Protein AF-A0A943QQQ1-F1 (afdb_monomer_lite)

Radius of gyration: 17.64 Å; chains: 1; bounding box: 47×36×48 Å

Foldseek 3Di:
DLLVVLCVLLVVVLVVLVVLVVCVVPPVPVNVVSLVVCLVCCLVVVVVNVVSVVVLVPDPDDPVSVVVSVVSVVVVVVSVVSSVVSLVVCCVPPVVSNVSVVVSVVSSVVVNVVVVVVVVVCVVVVD

Structure (mmCIF, N/CA/C/O backbone):
data_AF-A0A943QQQ1-F1
#
_entry.id   AF-A0A943QQQ1-F1
#
loop_
_atom_site.group_PDB
_atom_site.id
_atom_site.type_symbol
_atom_site.label_atom_id
_atom_site.label_alt_id
_atom_site.label_comp_id
_atom_site.label_asym_id
_atom_site.label_entity_id
_atom_site.label_seq_id
_atom_site.pdbx_PDB_ins_code
_atom_site.Cartn_x
_atom_site.Cartn_y
_atom_site.Cartn_z
_atom_site.occupancy
_atom_site.B_iso_or_equiv
_atom_site.auth_seq_id
_atom_site.auth_comp_id
_atom_site.auth_asym_id
_atom_site.auth_atom_id
_atom_site.pdbx_PDB_model_num
ATOM 1 N N . MET A 1 1 ? 14.799 16.432 -13.126 1.00 49.22 1 MET A N 1
ATOM 2 C CA . MET A 1 1 ? 13.318 16.337 -13.257 1.00 49.22 1 MET A CA 1
ATOM 3 C C . MET A 1 1 ? 12.771 14.903 -13.183 1.00 49.22 1 MET A C 1
ATOM 5 O O . MET A 1 1 ? 11.609 14.764 -12.821 1.00 49.22 1 MET A O 1
ATOM 9 N N . LYS A 1 2 ? 13.571 13.860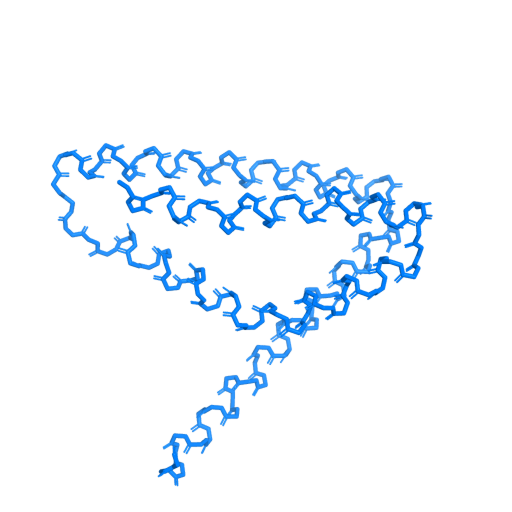 -13.481 1.00 55.91 2 LYS A N 1
ATOM 10 C CA . LYS A 1 2 ? 13.194 12.430 -13.411 1.00 55.91 2 LYS A CA 1
ATOM 11 C C . LYS A 1 2 ? 12.730 12.018 -11.995 1.00 55.91 2 LYS A C 1
ATOM 13 O O . LYS A 1 2 ? 11.557 11.717 -11.814 1.00 55.91 2 LYS A O 1
ATOM 18 N N . TYR A 1 3 ? 13.557 12.276 -10.979 1.00 56.12 3 TYR A N 1
ATOM 19 C CA . TYR A 1 3 ? 13.301 11.945 -9.563 1.00 56.12 3 TYR A CA 1
ATOM 20 C C . TYR A 1 3 ? 12.057 12.591 -8.909 1.00 56.12 3 TYR A C 1
ATOM 22 O O . TYR A 1 3 ? 11.496 12.039 -7.966 1.00 56.12 3 TYR A O 1
ATOM 30 N N . ILE A 1 4 ? 11.584 13.749 -9.400 1.00 56.59 4 ILE A N 1
ATOM 31 C CA . ILE A 1 4 ? 10.328 14.370 -8.915 1.00 56.59 4 ILE A CA 1
ATOM 32 C C . ILE A 1 4 ? 9.114 13.584 -9.426 1.00 56.59 4 ILE A C 1
ATOM 34 O O . ILE A 1 4 ? 8.113 13.468 -8.728 1.00 56.59 4 ILE A O 1
ATOM 38 N N . LYS A 1 5 ? 9.191 13.020 -10.638 1.00 60.50 5 LYS A N 1
ATOM 39 C CA . LYS A 1 5 ? 8.137 12.141 -11.157 1.00 60.50 5 LYS A CA 1
ATOM 40 C C . LYS A 1 5 ? 8.150 10.788 -10.448 1.00 60.50 5 LYS A C 1
ATOM 42 O O . LYS A 1 5 ? 7.072 10.253 -10.196 1.00 60.50 5 LYS A O 1
ATOM 47 N N . THR A 1 6 ? 9.330 10.277 -10.086 1.00 65.94 6 THR A N 1
ATOM 48 C CA . THR A 1 6 ? 9.468 9.006 -9.365 1.00 65.94 6 THR A CA 1
ATOM 49 C C . THR A 1 6 ? 8.978 9.079 -7.919 1.00 65.94 6 THR A C 1
ATOM 51 O O . THR A 1 6 ? 8.501 8.075 -7.412 1.00 65.94 6 THR A O 1
ATOM 54 N N . SER A 1 7 ? 9.023 10.240 -7.252 1.00 67.75 7 SER A N 1
ATOM 55 C CA . SER A 1 7 ? 8.622 10.383 -5.839 1.00 67.75 7 SER A CA 1
ATOM 56 C C . SER A 1 7 ? 7.110 10.529 -5.601 1.00 67.75 7 SER A C 1
ATOM 58 O O . SER A 1 7 ? 6.623 10.185 -4.522 1.00 67.75 7 SER A O 1
ATOM 60 N N . ILE A 1 8 ? 6.342 10.986 -6.598 1.00 74.94 8 ILE A N 1
ATOM 61 C CA . ILE A 1 8 ? 4.882 11.187 -6.492 1.00 74.94 8 ILE A CA 1
ATOM 62 C C . ILE A 1 8 ? 4.128 9.899 -6.095 1.00 74.94 8 ILE A C 1
ATOM 64 O O . ILE A 1 8 ? 3.318 9.968 -5.167 1.00 74.94 8 ILE A O 1
ATOM 68 N N . PRO A 1 9 ? 4.376 8.726 -6.717 1.00 75.12 9 PRO A N 1
ATOM 69 C CA . PRO A 1 9 ? 3.744 7.469 -6.313 1.00 75.12 9 PRO A CA 1
ATOM 70 C C . PRO A 1 9 ? 3.996 7.108 -4.843 1.00 75.12 9 PRO A C 1
ATOM 72 O O . PRO A 1 9 ? 3.071 6.680 -4.157 1.00 75.12 9 PRO A O 1
ATOM 75 N N . PHE A 1 10 ? 5.212 7.338 -4.335 1.00 79.00 10 PHE A N 1
ATOM 76 C CA . PHE A 1 10 ? 5.554 7.056 -2.937 1.00 79.00 10 PHE A CA 1
ATOM 77 C C . PHE A 1 10 ? 4.815 7.989 -1.978 1.00 79.00 10 PHE A C 1
ATOM 79 O O . PHE A 1 10 ? 4.252 7.535 -0.987 1.00 79.00 10 PHE A O 1
ATOM 86 N N . ILE A 1 11 ? 4.742 9.286 -2.287 1.00 80.94 11 ILE A N 1
ATOM 87 C CA . ILE A 1 11 ? 3.994 10.247 -1.461 1.00 80.94 11 ILE A CA 1
ATOM 88 C C . ILE A 1 11 ? 2.507 9.871 -1.412 1.00 80.94 11 ILE A C 1
ATOM 90 O O . ILE A 1 11 ? 1.907 9.882 -0.338 1.00 80.94 11 ILE A O 1
ATOM 94 N N . LEU A 1 12 ? 1.917 9.490 -2.550 1.00 81.81 12 LEU A N 1
ATOM 95 C CA . LEU A 1 12 ? 0.529 9.024 -2.605 1.00 81.81 12 LEU A CA 1
ATOM 96 C C . LEU A 1 12 ? 0.329 7.753 -1.770 1.00 81.81 12 LEU A C 1
ATOM 98 O O . LEU A 1 12 ? -0.620 7.682 -0.989 1.00 81.81 12 LEU A O 1
ATOM 102 N N . CYS A 1 13 ? 1.252 6.792 -1.858 1.00 80.88 13 CYS A N 1
ATOM 103 C CA . CYS A 1 13 ? 1.238 5.587 -1.029 1.00 80.88 13 CYS A CA 1
ATOM 104 C C . CYS A 1 13 ? 1.277 5.934 0.469 1.00 80.88 13 CYS A C 1
ATOM 106 O O . CYS A 1 13 ? 0.471 5.418 1.243 1.00 80.88 13 CYS A O 1
ATOM 108 N N . LEU A 1 14 ? 2.147 6.868 0.878 1.00 84.81 14 LEU A N 1
ATOM 109 C CA . LEU A 1 14 ? 2.247 7.304 2.274 1.00 84.81 14 LEU A CA 1
ATOM 110 C C . LEU A 1 14 ? 0.942 7.933 2.770 1.00 84.81 14 LEU A C 1
ATOM 112 O O . LEU A 1 14 ? 0.514 7.658 3.887 1.00 84.81 14 LEU A O 1
ATOM 116 N N . LEU A 1 15 ? 0.309 8.772 1.943 1.00 87.00 15 LEU A N 1
ATOM 117 C CA . LEU A 1 15 ? -0.938 9.469 2.276 1.00 87.00 15 LEU A CA 1
ATOM 118 C C . LEU A 1 15 ? -2.142 8.529 2.382 1.00 87.00 15 LEU A C 1
ATOM 120 O O . LEU A 1 15 ? -3.106 8.843 3.083 1.00 87.00 15 LEU A O 1
ATOM 124 N N . THR A 1 16 ? -2.078 7.365 1.740 1.00 86.62 16 THR A N 1
ATOM 125 C CA . THR A 1 16 ? -3.178 6.397 1.731 1.00 86.62 16 THR A CA 1
ATOM 126 C C . THR A 1 16 ? -3.442 5.843 3.136 1.00 86.62 16 THR A C 1
ATOM 128 O O . THR A 1 16 ? -4.595 5.729 3.552 1.00 86.62 16 THR A O 1
ATOM 131 N N . LEU A 1 17 ? -2.391 5.624 3.937 1.00 87.06 17 LEU A N 1
ATOM 132 C CA . LEU A 1 17 ? -2.508 5.110 5.307 1.00 87.06 17 LEU A CA 1
ATOM 133 C C . LEU A 1 17 ? -3.234 6.084 6.271 1.00 87.06 17 LEU A C 1
ATOM 135 O O . LEU A 1 17 ? -4.181 5.661 6.940 1.00 87.06 17 LEU A O 1
ATOM 139 N N . PRO A 1 18 ? -2.890 7.386 6.354 1.00 89.88 18 PRO A N 1
ATOM 140 C CA . PRO A 1 18 ? -3.690 8.373 7.082 1.00 89.88 18 PRO A CA 1
ATOM 141 C C . PRO A 1 18 ? -5.145 8.457 6.614 1.00 89.88 18 PRO A C 1
ATOM 143 O O . PRO A 1 18 ? -6.047 8.576 7.447 1.00 89.88 18 PRO A O 1
ATOM 146 N N . VAL A 1 19 ? -5.389 8.370 5.301 1.00 92.62 19 VAL A N 1
ATOM 147 C CA . VAL A 1 19 ? -6.749 8.389 4.740 1.00 92.62 19 VAL A CA 1
ATOM 148 C C . VAL A 1 19 ? -7.534 7.159 5.189 1.00 92.62 19 VAL A C 1
ATOM 150 O O . VAL A 1 19 ? -8.686 7.295 5.596 1.00 92.62 19 VAL A O 1
ATOM 153 N N . TYR A 1 20 ? -6.911 5.980 5.216 1.00 90.94 20 TYR A N 1
ATOM 154 C CA . TYR A 1 20 ? -7.512 4.762 5.760 1.00 90.94 20 TYR A CA 1
ATOM 155 C C . TYR A 1 20 ? -7.920 4.933 7.217 1.00 90.94 20 TYR A C 1
ATOM 157 O O . TYR A 1 20 ? -9.046 4.601 7.575 1.00 90.94 20 TYR A O 1
ATOM 165 N N . ILE A 1 21 ? -7.043 5.495 8.053 1.00 92.06 21 ILE A N 1
ATOM 166 C CA . ILE A 1 21 ? -7.354 5.764 9.463 1.00 92.06 21 ILE A CA 1
ATOM 167 C C . ILE A 1 21 ? -8.546 6.724 9.574 1.00 92.06 21 ILE A C 1
ATOM 169 O O . ILE A 1 21 ? -9.460 6.487 10.367 1.00 92.06 21 ILE A O 1
ATOM 173 N N . TYR A 1 22 ? -8.549 7.801 8.783 1.00 93.94 22 TYR A N 1
ATOM 174 C CA . TYR A 1 22 ? -9.627 8.788 8.780 1.00 93.94 22 TYR A CA 1
ATOM 175 C C . TYR A 1 22 ? -10.965 8.166 8.357 1.00 93.94 22 TYR A C 1
ATOM 177 O O . TYR A 1 22 ? -11.954 8.273 9.083 1.00 93.94 22 TYR A O 1
ATOM 185 N N . LEU A 1 23 ? -10.997 7.469 7.221 1.00 94.25 23 LEU A N 1
ATOM 186 C CA . LEU A 1 23 ? -12.209 6.838 6.704 1.00 94.25 23 LEU A CA 1
ATOM 187 C C . LEU A 1 23 ? -12.695 5.720 7.621 1.00 94.25 23 LEU A C 1
ATOM 189 O O . LEU A 1 23 ? -13.879 5.663 7.925 1.00 94.25 23 LEU A O 1
ATOM 193 N N . TYR A 1 24 ? -11.800 4.887 8.147 1.00 91.88 24 TYR A N 1
ATOM 194 C CA . TYR A 1 24 ? -12.180 3.840 9.092 1.00 91.88 24 TYR A CA 1
ATOM 195 C C . TYR A 1 24 ? -12.845 4.418 10.351 1.00 91.88 24 TYR A C 1
ATOM 197 O O . TYR A 1 24 ? -13.764 3.813 10.902 1.00 91.88 24 TYR A O 1
ATOM 205 N N . LYS A 1 25 ? -12.421 5.612 10.790 1.00 92.12 25 LYS A N 1
ATOM 206 C CA . LYS A 1 25 ? -13.004 6.295 11.949 1.00 92.12 25 LYS A CA 1
ATOM 207 C C . LYS A 1 25 ? -14.348 6.970 11.649 1.00 92.12 25 LYS A C 1
ATOM 209 O O . LYS A 1 25 ? -15.215 6.959 12.518 1.00 92.12 25 LYS A O 1
ATOM 214 N N . TYR A 1 26 ? -14.511 7.586 10.477 1.00 92.56 26 TYR A N 1
ATOM 215 C CA . TYR A 1 26 ? -15.640 8.494 10.210 1.00 92.56 26 TYR A CA 1
ATOM 216 C C . TYR A 1 26 ? -16.602 8.035 9.103 1.00 92.56 26 TYR A C 1
ATOM 218 O O . TYR A 1 26 ? -17.723 8.530 9.038 1.00 92.56 26 TYR A O 1
ATOM 226 N N . SER A 1 27 ? -16.207 7.104 8.233 1.00 93.50 27 SER A N 1
ATOM 227 C CA . SER A 1 27 ? -17.035 6.591 7.134 1.00 93.50 27 SER A CA 1
ATOM 228 C C . SER A 1 27 ? -16.590 5.192 6.699 1.00 93.50 27 SER A C 1
ATOM 230 O O . SER A 1 27 ? -15.792 5.028 5.773 1.00 93.50 27 SER A O 1
ATOM 232 N N . LEU A 1 28 ? -17.153 4.160 7.336 1.00 91.06 28 LEU A N 1
ATOM 233 C CA . LEU A 1 28 ? -16.856 2.760 7.003 1.00 91.06 28 LEU A CA 1
ATOM 234 C C . LEU A 1 28 ? -17.161 2.425 5.535 1.00 91.06 28 LEU A C 1
ATOM 236 O O . LEU A 1 28 ? -16.400 1.697 4.907 1.00 91.06 28 LEU A O 1
ATOM 240 N N . ASN A 1 29 ? -18.226 2.991 4.959 1.00 94.00 29 ASN A N 1
ATOM 241 C CA . ASN A 1 29 ? -18.538 2.799 3.539 1.00 94.00 29 ASN A CA 1
ATOM 242 C C . ASN A 1 29 ? -17.449 3.403 2.643 1.00 94.00 29 ASN A C 1
ATOM 244 O O . ASN A 1 29 ? -17.014 2.762 1.690 1.00 94.00 29 ASN A O 1
ATOM 248 N N . GLY A 1 30 ? -16.973 4.610 2.973 1.00 91.38 30 GLY A N 1
ATOM 249 C CA . GLY A 1 30 ? -15.863 5.243 2.262 1.00 91.38 30 GLY A CA 1
ATOM 250 C C . GLY A 1 30 ? -14.570 4.438 2.382 1.00 91.38 30 GLY A C 1
ATOM 251 O O . GLY A 1 30 ? -13.866 4.270 1.389 1.00 91.38 30 GLY A O 1
ATOM 252 N N . PHE A 1 31 ? -14.298 3.884 3.568 1.00 94.00 31 PHE A N 1
ATOM 253 C CA . PHE A 1 31 ? -13.176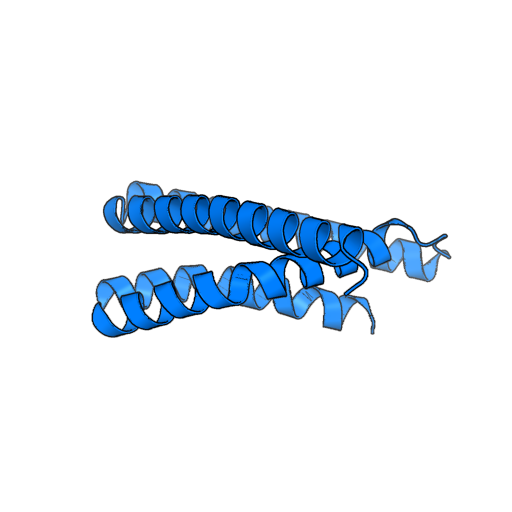 2.973 3.786 1.00 94.00 31 PHE A CA 1
ATOM 254 C C . PHE A 1 31 ? -13.260 1.758 2.860 1.00 94.00 31 PHE A C 1
ATOM 256 O O . PHE A 1 31 ? -12.303 1.491 2.147 1.00 94.00 31 PHE A O 1
ATOM 263 N N . TRP A 1 32 ? -14.398 1.057 2.812 1.00 94.19 32 TRP A N 1
ATOM 264 C CA . TRP A 1 32 ? -14.543 -0.135 1.970 1.00 94.19 32 TRP A CA 1
ATOM 265 C C . TRP A 1 32 ? -14.422 0.165 0.476 1.00 94.19 32 TRP A C 1
ATOM 267 O O . TRP A 1 32 ? -13.793 -0.608 -0.243 1.00 94.19 32 TRP A O 1
ATOM 277 N N . ILE A 1 33 ? -14.978 1.287 0.010 1.00 93.94 33 ILE A N 1
ATOM 278 C CA . ILE A 1 33 ? -14.839 1.715 -1.390 1.00 93.94 33 ILE A CA 1
ATOM 279 C C . ILE A 1 33 ? -13.363 1.928 -1.727 1.00 93.94 33 ILE A C 1
ATOM 281 O O . ILE A 1 33 ? -12.875 1.374 -2.710 1.00 93.94 33 ILE A O 1
ATOM 285 N N . LEU A 1 34 ? -12.647 2.698 -0.902 1.00 92.94 34 LEU A N 1
ATOM 286 C CA . LEU A 1 34 ? -11.230 2.962 -1.128 1.00 92.94 34 LEU A CA 1
ATOM 287 C C . LEU A 1 34 ? -10.397 1.677 -1.027 1.00 92.94 34 LEU A C 1
ATOM 289 O O . LEU A 1 34 ? -9.544 1.442 -1.877 1.00 92.94 34 LEU A O 1
ATOM 293 N N . PHE A 1 35 ? -10.700 0.827 -0.045 1.00 92.50 35 PHE A N 1
ATOM 294 C CA . PHE A 1 35 ? -10.034 -0.452 0.171 1.00 92.50 35 PHE A CA 1
ATOM 295 C C . PHE A 1 35 ? -10.141 -1.361 -1.051 1.00 92.50 35 PHE A C 1
ATOM 297 O O . PHE A 1 35 ? -9.132 -1.866 -1.527 1.00 92.50 35 PHE A O 1
ATOM 304 N N . VAL A 1 36 ? -11.340 -1.531 -1.614 1.00 92.50 36 VAL A N 1
ATOM 305 C CA . VAL A 1 36 ? -11.534 -2.353 -2.818 1.00 92.50 36 VAL A CA 1
ATOM 306 C C . VAL A 1 36 ? -10.852 -1.730 -4.034 1.00 92.50 36 VAL A C 1
ATOM 308 O O . VAL A 1 36 ? -10.190 -2.443 -4.788 1.00 92.50 36 VAL A O 1
ATOM 311 N N . LEU A 1 37 ? -10.985 -0.413 -4.228 1.00 90.69 37 LEU A N 1
ATOM 312 C CA . LEU A 1 37 ? -10.354 0.284 -5.352 1.00 90.69 37 LEU A CA 1
ATOM 313 C C . LEU A 1 37 ? -8.835 0.131 -5.337 1.00 90.69 37 LEU A C 1
ATOM 315 O O . LEU A 1 37 ? -8.244 -0.119 -6.385 1.00 90.69 37 LEU A O 1
ATOM 319 N N . GLU A 1 38 ? -8.212 0.238 -4.166 1.00 88.44 38 GLU A N 1
ATOM 320 C CA . GLU A 1 38 ? -6.772 0.055 -4.028 1.00 88.44 38 GLU A CA 1
ATOM 321 C C . GLU A 1 38 ? -6.345 -1.330 -4.507 1.00 88.44 38 GLU A C 1
ATOM 323 O O . GLU A 1 38 ? -5.505 -1.407 -5.393 1.00 88.44 38 GLU A O 1
ATOM 328 N N . ARG A 1 39 ? -7.002 -2.407 -4.059 1.00 89.31 39 ARG A N 1
ATOM 329 C CA . ARG A 1 39 ? -6.648 -3.784 -4.462 1.00 89.31 39 ARG A CA 1
ATOM 330 C C . ARG A 1 39 ? -6.839 -4.058 -5.952 1.00 89.31 39 ARG A C 1
ATOM 332 O O . ARG A 1 39 ? -6.109 -4.847 -6.545 1.00 89.31 39 ARG A O 1
ATOM 339 N N . VAL A 1 40 ? -7.785 -3.376 -6.598 1.00 85.69 40 VAL A N 1
ATOM 340 C CA . VAL A 1 40 ? -7.937 -3.441 -8.062 1.00 85.69 40 VAL A CA 1
ATOM 341 C C . VAL A 1 40 ? -6.775 -2.741 -8.774 1.00 85.69 40 VAL A C 1
ATOM 343 O O . VAL A 1 40 ? -6.352 -3.186 -9.842 1.00 85.69 40 VAL A O 1
ATOM 346 N N . LEU A 1 41 ? -6.250 -1.658 -8.201 1.00 83.75 41 LEU A N 1
ATOM 347 C CA . LEU A 1 41 ? -5.206 -0.835 -8.807 1.00 83.75 41 LEU A CA 1
ATOM 348 C C . LEU A 1 41 ? -3.782 -1.302 -8.460 1.00 83.75 41 LEU A C 1
ATOM 350 O O . LEU A 1 41 ? -2.885 -1.117 -9.289 1.00 83.75 41 LEU A O 1
ATOM 354 N N . THR A 1 42 ? -3.564 -1.932 -7.298 1.00 82.69 42 THR A N 1
ATOM 355 C CA . THR A 1 42 ? -2.239 -2.361 -6.813 1.00 82.69 42 THR A CA 1
ATOM 356 C C . THR A 1 42 ? -1.470 -3.182 -7.849 1.00 82.69 42 THR A C 1
ATOM 358 O O . THR A 1 42 ? -0.327 -2.824 -8.131 1.00 82.69 42 THR A O 1
ATOM 361 N N . PRO A 1 43 ? -2.046 -4.203 -8.519 1.00 77.75 43 PRO A N 1
ATOM 362 C CA . PRO A 1 43 ? -1.291 -5.015 -9.478 1.00 77.75 43 PRO A CA 1
ATOM 363 C C . PRO A 1 43 ? -0.796 -4.238 -10.709 1.00 77.75 43 PRO A C 1
ATOM 365 O O . PRO A 1 43 ? 0.147 -4.660 -11.380 1.00 77.75 43 PRO A O 1
ATOM 368 N N . PHE A 1 44 ? -1.437 -3.112 -11.036 1.00 75.31 44 PHE A N 1
ATOM 369 C CA . PHE A 1 44 ? -1.046 -2.249 -12.152 1.00 75.31 44 PHE A CA 1
ATOM 370 C C . PHE A 1 44 ? -0.034 -1.185 -11.722 1.00 75.31 44 PHE A C 1
ATOM 372 O O . PHE A 1 44 ? 0.888 -0.870 -12.476 1.00 75.31 44 PHE A O 1
ATOM 379 N N . LEU A 1 45 ? -0.202 -0.634 -10.518 1.00 73.56 45 LEU A N 1
ATOM 380 C CA . LEU A 1 45 ? 0.680 0.387 -9.954 1.00 73.56 45 LEU A CA 1
ATOM 381 C C . LEU A 1 45 ? 1.995 -0.204 -9.437 1.00 73.56 45 LEU A C 1
ATOM 383 O O . LEU A 1 45 ? 3.036 0.413 -9.644 1.00 73.56 45 LEU A O 1
ATOM 387 N N . GLY A 1 46 ? 1.965 -1.400 -8.845 1.00 69.19 46 GLY A N 1
ATOM 388 C CA . GLY A 1 46 ? 3.137 -2.088 -8.297 1.00 69.19 46 GLY A CA 1
ATOM 389 C C . GLY A 1 46 ? 4.226 -2.289 -9.345 1.00 69.19 46 GLY A C 1
ATOM 390 O O . GLY A 1 46 ? 5.328 -1.782 -9.180 1.00 69.19 46 GLY A O 1
ATOM 391 N N . LYS A 1 47 ? 3.880 -2.870 -10.502 1.00 68.12 47 LYS A N 1
ATOM 392 C CA . LYS A 1 47 ? 4.822 -3.033 -11.627 1.00 68.12 47 LYS A CA 1
ATOM 393 C C . LYS A 1 47 ? 5.350 -1.719 -12.184 1.00 68.12 47 LYS A C 1
ATOM 395 O O . LYS A 1 47 ? 6.460 -1.663 -12.695 1.00 68.12 47 LYS A O 1
ATOM 400 N N . LYS A 1 48 ? 4.547 -0.654 -12.129 1.00 69.69 48 LYS A N 1
ATOM 401 C CA . LYS A 1 48 ? 4.990 0.667 -12.576 1.00 69.69 48 LYS A CA 1
ATOM 402 C C . LYS A 1 48 ? 6.015 1.254 -11.608 1.00 69.69 48 LYS A C 1
ATOM 404 O O . LYS A 1 48 ? 6.948 1.896 -12.063 1.00 69.69 48 LYS A O 1
ATOM 409 N N . ILE A 1 49 ? 5.831 1.048 -10.306 1.00 69.81 49 ILE A N 1
ATOM 410 C CA . ILE A 1 49 ? 6.768 1.495 -9.271 1.00 69.81 49 ILE A CA 1
ATOM 411 C C . ILE A 1 49 ? 8.053 0.661 -9.316 1.00 69.81 49 ILE A C 1
ATOM 413 O O . ILE A 1 49 ? 9.127 1.243 -9.272 1.00 69.81 49 ILE A O 1
ATOM 417 N N . GLU A 1 50 ? 7.949 -0.660 -9.469 1.00 69.06 50 GLU A N 1
ATOM 418 C CA . GLU A 1 50 ? 9.093 -1.573 -9.603 1.00 69.06 50 GLU A CA 1
ATOM 419 C C . GLU A 1 50 ? 9.960 -1.211 -10.815 1.00 69.06 50 GLU A C 1
ATOM 421 O O . GLU A 1 50 ? 11.136 -0.913 -10.651 1.00 69.06 50 GLU A O 1
ATOM 426 N N . ASN A 1 51 ? 9.360 -1.062 -12.001 1.00 70.81 51 ASN A N 1
ATOM 427 C CA . ASN A 1 51 ? 10.098 -0.633 -13.193 1.00 70.81 51 ASN A CA 1
ATOM 428 C C . ASN A 1 51 ? 10.765 0.744 -13.023 1.00 70.81 51 ASN A C 1
ATOM 430 O O . ASN A 1 51 ? 11.837 0.977 -13.566 1.00 70.81 51 ASN A O 1
ATOM 434 N N . LEU A 1 52 ? 10.124 1.668 -12.296 1.00 69.00 52 LEU A N 1
ATOM 435 C CA . LEU A 1 52 ? 10.694 2.989 -12.011 1.00 69.00 52 LEU A CA 1
ATOM 436 C C . LEU A 1 52 ? 11.875 2.916 -11.030 1.00 69.00 52 LEU A C 1
ATOM 438 O O . LEU A 1 52 ? 12.777 3.740 -11.119 1.00 69.00 52 LEU A O 1
ATOM 442 N N . LEU A 1 53 ? 11.857 1.965 -10.091 1.00 68.75 53 LEU A N 1
ATOM 443 C CA . LEU A 1 53 ? 12.969 1.706 -9.174 1.00 68.75 53 LEU A CA 1
ATOM 444 C C . LEU A 1 53 ? 14.148 1.061 -9.908 1.00 68.75 53 LEU A C 1
ATOM 446 O O . LEU A 1 53 ? 15.277 1.493 -9.702 1.00 68.75 53 LEU A O 1
ATOM 450 N N . ASP A 1 54 ? 13.885 0.085 -10.779 1.00 67.00 54 ASP A N 1
ATOM 451 C CA . ASP A 1 54 ? 14.922 -0.600 -11.558 1.00 67.00 54 ASP A CA 1
ATOM 452 C C . ASP A 1 54 ? 15.603 0.355 -12.556 1.00 67.00 54 ASP A C 1
ATOM 454 O O . ASP A 1 54 ? 16.829 0.390 -12.645 1.00 67.00 54 ASP A O 1
ATOM 458 N N . GLU A 1 55 ? 14.832 1.212 -13.243 1.00 65.69 55 GLU A N 1
ATOM 459 C CA . GLU A 1 55 ? 15.376 2.243 -14.146 1.00 65.69 55 GLU A CA 1
ATOM 460 C C . GLU A 1 55 ? 16.262 3.280 -13.435 1.00 65.69 55 GLU A C 1
ATOM 462 O O . GLU A 1 55 ? 17.161 3.838 -14.064 1.00 65.69 55 GLU A O 1
ATOM 467 N N . ASP A 1 56 ? 16.004 3.567 -12.156 1.00 63.31 56 ASP A N 1
ATOM 468 C CA . ASP A 1 56 ? 16.801 4.512 -11.365 1.00 63.31 56 ASP A CA 1
ATOM 469 C C . ASP A 1 56 ? 18.022 3.824 -10.693 1.00 63.31 56 ASP A C 1
ATOM 471 O O . ASP A 1 56 ? 18.914 4.528 -10.214 1.00 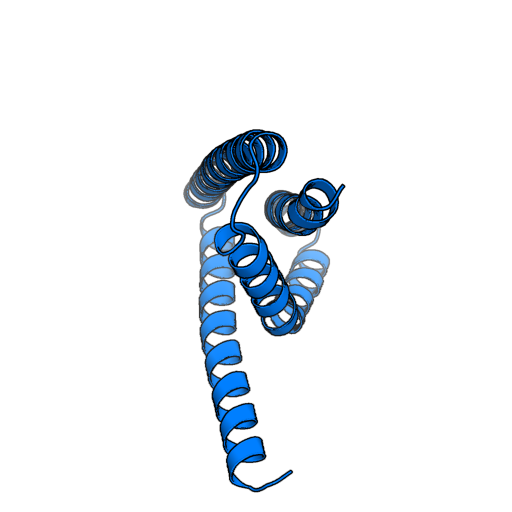63.31 56 ASP A O 1
ATOM 475 N N . LEU A 1 57 ? 18.100 2.480 -10.664 1.00 62.75 57 LEU A N 1
ATOM 476 C CA . LEU A 1 57 ? 19.236 1.715 -10.110 1.00 62.75 57 LEU A CA 1
ATOM 477 C C . LEU A 1 57 ? 20.288 1.291 -11.155 1.00 62.75 57 LEU A C 1
ATOM 479 O O . LEU A 1 57 ? 21.460 1.183 -10.796 1.00 62.75 57 LEU A O 1
ATOM 483 N N . ASP A 1 58 ? 19.894 1.057 -12.412 1.00 58.50 58 ASP A N 1
ATOM 484 C CA . ASP A 1 58 ? 20.763 0.479 -13.460 1.00 58.50 58 ASP A CA 1
ATOM 485 C C . ASP A 1 58 ? 21.483 1.515 -14.359 1.00 58.50 58 ASP A C 1
ATOM 487 O O . ASP A 1 58 ? 22.173 1.147 -15.316 1.00 58.50 58 ASP A O 1
ATOM 491 N N . GLU A 1 59 ? 21.367 2.820 -14.090 1.00 60.28 59 GLU A N 1
ATOM 492 C CA . GLU A 1 59 ? 22.057 3.847 -14.887 1.00 60.28 59 GLU A CA 1
ATOM 493 C C . GLU A 1 59 ? 23.554 3.961 -14.522 1.00 60.28 59 GLU A C 1
ATOM 495 O O . GLU A 1 59 ? 23.939 4.031 -13.356 1.00 60.28 59 GLU A O 1
ATOM 500 N N . ASN A 1 60 ? 24.431 4.026 -15.535 1.00 59.97 60 ASN A N 1
ATOM 501 C CA . ASN A 1 60 ? 25.823 4.460 -15.364 1.00 59.97 60 ASN A CA 1
ATOM 502 C C . ASN A 1 60 ? 25.822 5.963 -15.046 1.00 59.97 60 ASN A C 1
ATOM 504 O O . ASN A 1 60 ? 25.825 6.791 -15.955 1.00 59.97 60 ASN A O 1
ATOM 508 N N . LEU A 1 61 ? 25.766 6.296 -13.757 1.00 63.38 61 LEU A N 1
ATOM 509 C CA . LEU A 1 61 ? 25.559 7.660 -13.270 1.00 63.38 61 LEU A CA 1
ATOM 510 C C . LEU A 1 61 ? 26.791 8.549 -13.507 1.00 63.38 61 LEU A C 1
ATOM 512 O O . LEU A 1 61 ? 27.889 8.248 -13.034 1.00 63.38 61 LEU A O 1
ATOM 516 N N . ASN A 1 62 ? 26.592 9.700 -14.152 1.00 71.88 62 ASN A N 1
ATOM 517 C CA . ASN A 1 62 ? 27.551 10.813 -14.107 1.00 71.88 62 ASN A CA 1
ATOM 518 C C . ASN A 1 62 ? 27.538 11.498 -12.717 1.00 71.88 62 ASN A C 1
ATOM 520 O O . ASN A 1 62 ? 26.616 11.292 -11.930 1.00 71.88 62 ASN A O 1
ATOM 524 N N . GLU A 1 63 ? 28.519 12.356 -12.392 1.00 68.19 63 GLU A N 1
ATOM 525 C CA . GLU A 1 63 ? 28.637 12.986 -11.054 1.00 68.19 63 GLU A CA 1
ATOM 526 C C . GLU A 1 63 ? 27.363 13.724 -10.584 1.00 68.19 63 GLU A C 1
ATOM 528 O O . GLU A 1 63 ? 26.959 13.595 -9.426 1.00 68.19 63 GLU A O 1
ATOM 533 N N . GLU A 1 64 ? 26.679 14.456 -11.472 1.00 68.12 64 GLU A N 1
ATOM 534 C CA . GLU A 1 64 ? 25.416 15.138 -11.137 1.00 68.12 64 GLU A CA 1
ATOM 535 C C . GLU A 1 64 ? 24.265 14.156 -10.857 1.00 68.12 64 GLU A C 1
ATOM 537 O O . GLU A 1 64 ? 23.421 14.396 -9.986 1.00 68.12 64 GLU A O 1
ATOM 542 N N . GLU A 1 65 ? 24.241 13.026 -11.563 1.00 66.94 65 GLU A N 1
ATOM 543 C CA . GLU A 1 65 ? 23.229 11.984 -11.399 1.00 66.94 65 GLU A CA 1
ATOM 544 C C . GLU A 1 65 ? 23.495 11.159 -10.138 1.00 66.94 65 GLU A C 1
ATOM 546 O O . GLU A 1 65 ? 22.549 10.851 -9.419 1.00 66.94 65 GLU A O 1
ATOM 551 N N . ALA A 1 66 ? 24.761 10.923 -9.780 1.00 64.94 66 ALA A N 1
ATOM 552 C CA . ALA A 1 66 ? 25.158 10.285 -8.525 1.00 64.94 66 ALA A CA 1
ATOM 553 C C . ALA A 1 66 ? 24.726 11.102 -7.293 1.00 64.94 66 ALA A C 1
ATOM 555 O O . ALA A 1 66 ? 24.199 10.548 -6.322 1.00 64.94 66 ALA A O 1
ATOM 556 N N . ILE A 1 67 ? 24.863 12.434 -7.338 1.00 71.25 67 ILE A N 1
ATOM 557 C CA . ILE A 1 67 ? 24.360 13.322 -6.275 1.00 71.25 67 ILE A CA 1
ATOM 558 C C . ILE A 1 67 ? 22.828 13.243 -6.182 1.00 71.25 67 ILE A C 1
ATOM 560 O O . ILE A 1 67 ? 22.260 13.264 -5.084 1.00 71.25 67 ILE A O 1
ATOM 564 N N . SER A 1 68 ? 22.140 13.156 -7.322 1.00 68.69 68 SER A N 1
ATOM 565 C CA . SER A 1 68 ? 20.681 13.055 -7.366 1.00 68.69 68 SER A CA 1
ATOM 566 C C . SER A 1 68 ? 20.166 11.695 -6.879 1.00 68.69 68 SER A C 1
ATOM 568 O O . SER A 1 68 ? 19.212 11.655 -6.099 1.00 68.69 68 SER A O 1
ATOM 570 N N . ALA A 1 69 ? 20.829 10.602 -7.257 1.00 70.56 69 ALA A N 1
ATOM 571 C CA . ALA A 1 69 ? 20.554 9.253 -6.776 1.00 70.56 69 ALA A CA 1
ATOM 572 C C . ALA A 1 69 ? 20.758 9.161 -5.257 1.00 70.56 69 ALA A C 1
ATOM 574 O O . ALA A 1 69 ? 19.890 8.666 -4.544 1.00 70.56 69 ALA A O 1
ATOM 575 N N . GLY A 1 70 ? 21.831 9.760 -4.723 1.00 73.19 70 GLY A N 1
ATOM 576 C CA . GLY A 1 70 ? 22.055 9.849 -3.276 1.00 73.19 70 GLY A CA 1
ATOM 577 C C . GLY A 1 70 ? 20.909 10.545 -2.527 1.00 73.19 70 GLY A C 1
ATOM 578 O O . GLY A 1 70 ? 20.456 10.063 -1.487 1.00 73.19 70 GLY A O 1
ATOM 579 N N . LYS A 1 71 ? 20.370 11.644 -3.076 1.00 77.88 71 LYS A N 1
ATOM 580 C CA . LYS A 1 71 ? 19.188 12.324 -2.512 1.00 77.88 71 LYS A CA 1
ATOM 581 C C . LYS A 1 71 ? 17.932 11.452 -2.571 1.00 77.88 71 LYS A C 1
ATOM 583 O O . LYS A 1 71 ? 17.148 11.463 -1.622 1.00 77.88 71 LYS A O 1
ATOM 588 N N . PHE A 1 72 ? 17.739 10.702 -3.655 1.00 77.38 72 PHE A N 1
ATOM 589 C CA . PHE A 1 72 ? 16.611 9.782 -3.800 1.00 77.38 72 PHE A CA 1
ATOM 590 C C . PHE A 1 72 ? 16.690 8.611 -2.809 1.00 77.38 72 PHE A C 1
ATOM 592 O O . PHE A 1 72 ? 15.698 8.296 -2.156 1.00 77.38 72 PHE A O 1
ATOM 599 N N . THR A 1 73 ? 17.876 8.047 -2.581 1.00 79.69 73 THR A N 1
ATOM 600 C CA . THR A 1 73 ? 18.097 7.015 -1.556 1.00 79.69 73 THR A CA 1
ATOM 601 C C . THR A 1 73 ? 17.773 7.529 -0.154 1.00 79.69 73 THR A C 1
ATOM 603 O O . THR A 1 73 ? 17.077 6.858 0.608 1.00 79.69 73 THR A O 1
ATOM 606 N N . ILE A 1 74 ? 18.207 8.748 0.190 1.00 84.19 74 ILE A N 1
ATOM 607 C CA . ILE A 1 74 ? 17.848 9.382 1.471 1.00 84.19 74 ILE A CA 1
ATOM 608 C C . ILE A 1 74 ? 16.326 9.550 1.582 1.00 84.19 74 ILE A C 1
ATOM 610 O O . ILE A 1 74 ? 15.749 9.259 2.631 1.00 84.19 74 ILE A O 1
ATOM 614 N N . PHE A 1 75 ? 15.660 9.973 0.503 1.00 84.75 75 PHE A N 1
ATOM 615 C CA . PHE A 1 75 ? 14.201 10.063 0.456 1.00 84.75 75 PHE A CA 1
ATOM 616 C C . PHE A 1 75 ? 13.528 8.704 0.709 1.00 84.75 75 PHE A C 1
ATOM 618 O O . PHE A 1 75 ? 12.614 8.639 1.531 1.00 84.75 75 PHE A O 1
ATOM 625 N N . LEU A 1 76 ? 13.999 7.620 0.080 1.00 83.69 76 LEU A N 1
ATOM 626 C CA . LEU A 1 76 ? 13.474 6.268 0.303 1.00 83.69 76 LEU A CA 1
ATOM 627 C C . LEU A 1 76 ? 13.643 5.818 1.760 1.00 83.69 76 LEU A C 1
ATOM 629 O O . LEU A 1 76 ? 12.709 5.272 2.343 1.00 83.69 76 LEU A O 1
ATOM 633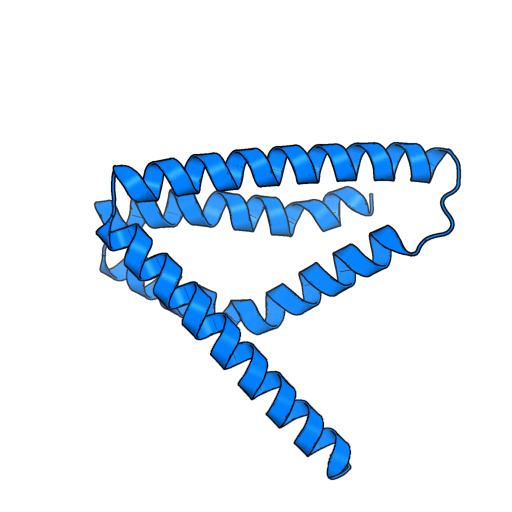 N N . ILE A 1 77 ? 14.792 6.099 2.382 1.00 86.88 77 ILE A N 1
ATOM 634 C CA . ILE A 1 77 ? 15.027 5.784 3.801 1.00 86.88 77 ILE A CA 1
ATOM 635 C C . ILE A 1 77 ? 14.019 6.523 4.691 1.00 86.88 77 ILE A C 1
ATOM 637 O O . ILE A 1 77 ? 13.382 5.907 5.548 1.00 86.88 77 ILE A O 1
ATOM 641 N N . ILE A 1 78 ? 13.833 7.829 4.472 1.00 88.81 78 ILE A N 1
ATOM 642 C CA . ILE A 1 78 ? 12.864 8.639 5.228 1.00 88.81 78 ILE A CA 1
ATOM 643 C C . ILE A 1 78 ? 11.440 8.111 5.016 1.00 88.81 78 ILE A C 1
ATOM 645 O O . ILE A 1 78 ? 10.679 7.981 5.977 1.00 88.81 78 ILE A O 1
ATOM 649 N N . PHE A 1 79 ? 11.085 7.765 3.779 1.00 87.12 79 PHE A N 1
ATOM 650 C CA . PHE A 1 79 ? 9.789 7.188 3.436 1.00 87.12 79 PHE A CA 1
ATOM 651 C C . PHE A 1 79 ? 9.538 5.858 4.165 1.00 87.12 79 PHE A C 1
ATOM 653 O O . PHE A 1 79 ? 8.470 5.672 4.756 1.00 87.12 79 PHE A O 1
ATOM 660 N N . CYS A 1 80 ? 10.524 4.959 4.197 1.00 88.38 80 CYS A N 1
ATOM 661 C CA . CYS A 1 80 ? 10.437 3.69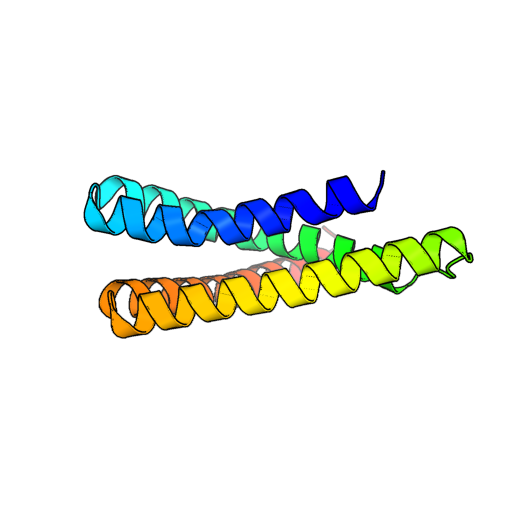6 4.929 1.00 88.38 80 CYS A CA 1
ATOM 662 C C . CYS A 1 80 ? 10.244 3.927 6.434 1.00 88.38 80 CYS A C 1
ATOM 664 O O . CYS A 1 80 ? 9.348 3.333 7.035 1.00 88.38 80 CYS A O 1
ATOM 666 N N . LEU A 1 81 ? 11.024 4.829 7.041 1.00 91.88 81 LEU A N 1
ATOM 667 C CA . LEU A 1 81 ? 10.900 5.166 8.465 1.00 91.88 81 LEU A CA 1
ATOM 668 C C . LEU A 1 81 ? 9.519 5.744 8.806 1.00 91.88 81 LEU A C 1
ATOM 670 O O . LEU A 1 81 ? 8.916 5.362 9.815 1.00 91.88 81 LEU A O 1
ATOM 674 N N . ALA A 1 82 ? 8.991 6.630 7.957 1.00 90.44 82 ALA A N 1
ATOM 675 C CA . ALA A 1 82 ? 7.657 7.199 8.123 1.00 90.44 82 ALA A CA 1
ATOM 676 C C . ALA A 1 82 ? 6.570 6.118 8.021 1.00 90.44 82 ALA A C 1
ATOM 678 O O . ALA A 1 82 ? 5.692 6.035 8.881 1.00 90.44 82 ALA A O 1
ATOM 679 N N . THR A 1 83 ? 6.670 5.247 7.017 1.00 88.06 83 THR A N 1
ATOM 680 C CA . THR A 1 83 ? 5.721 4.149 6.796 1.00 88.06 83 THR A CA 1
ATOM 681 C C . THR A 1 83 ? 5.710 3.180 7.979 1.00 88.06 83 THR A C 1
ATOM 683 O O . THR A 1 83 ? 4.643 2.886 8.515 1.00 88.06 83 THR A O 1
ATOM 686 N N . ILE A 1 84 ? 6.884 2.754 8.461 1.00 91.12 84 ILE A N 1
ATOM 687 C CA . ILE A 1 84 ? 7.020 1.884 9.642 1.00 91.12 84 ILE A CA 1
ATOM 688 C C . ILE A 1 84 ? 6.384 2.535 10.876 1.00 91.12 84 ILE A C 1
ATOM 690 O O . ILE A 1 84 ? 5.628 1.886 11.598 1.00 91.12 84 ILE A O 1
ATOM 694 N N . SER A 1 85 ? 6.635 3.827 11.098 1.00 91.81 85 SER A N 1
ATOM 695 C CA . SER A 1 85 ? 6.076 4.562 12.240 1.00 91.81 85 SER A CA 1
ATOM 696 C C . SER A 1 85 ? 4.544 4.604 12.206 1.00 91.81 85 SER A C 1
ATOM 698 O O . SER A 1 85 ? 3.890 4.378 13.227 1.00 91.81 85 SER A O 1
ATOM 700 N N . ILE A 1 86 ? 3.955 4.836 11.026 1.00 90.44 86 ILE A N 1
ATOM 701 C CA . ILE A 1 86 ? 2.498 4.802 10.834 1.00 90.44 86 ILE A CA 1
ATOM 702 C C . ILE A 1 86 ? 1.959 3.387 11.073 1.00 90.44 86 ILE A C 1
ATOM 704 O O . ILE A 1 86 ? 0.950 3.228 11.759 1.00 90.44 86 ILE A O 1
ATOM 708 N N . PHE A 1 87 ? 2.638 2.355 10.572 1.00 88.50 87 PHE A N 1
ATOM 709 C CA . PHE A 1 87 ? 2.239 0.962 10.780 1.00 88.50 87 PHE A CA 1
ATOM 710 C C . PHE A 1 87 ? 2.229 0.570 12.258 1.00 88.50 87 PHE A C 1
ATOM 712 O O . PHE A 1 87 ? 1.246 -0.002 12.729 1.00 88.50 87 PHE A O 1
ATOM 719 N N . ILE A 1 88 ? 3.275 0.930 13.006 1.00 92.38 88 ILE A N 1
ATOM 720 C CA . ILE A 1 88 ? 3.346 0.719 14.457 1.00 92.38 88 ILE A CA 1
ATOM 721 C C . ILE A 1 88 ? 2.173 1.427 15.148 1.00 92.38 88 ILE A C 1
ATOM 723 O O . ILE A 1 88 ? 1.490 0.837 15.985 1.00 92.38 88 ILE A O 1
ATOM 727 N N . TYR A 1 89 ? 1.879 2.670 14.765 1.00 93.12 89 TYR A N 1
ATOM 728 C CA . TYR A 1 89 ? 0.741 3.407 15.311 1.00 93.12 89 TYR A CA 1
ATOM 729 C C . TYR A 1 89 ? -0.607 2.717 15.035 1.00 93.12 89 TYR A C 1
ATOM 731 O O . TYR A 1 89 ? -1.429 2.593 15.947 1.00 93.12 89 TYR A O 1
ATOM 739 N N . ILE A 1 90 ? -0.843 2.242 13.806 1.00 91.50 90 ILE A N 1
ATOM 740 C CA . ILE A 1 90 ? -2.074 1.522 13.443 1.00 91.50 90 ILE A CA 1
ATOM 741 C C . ILE A 1 90 ? -2.172 0.204 14.218 1.00 91.50 90 ILE A C 1
AT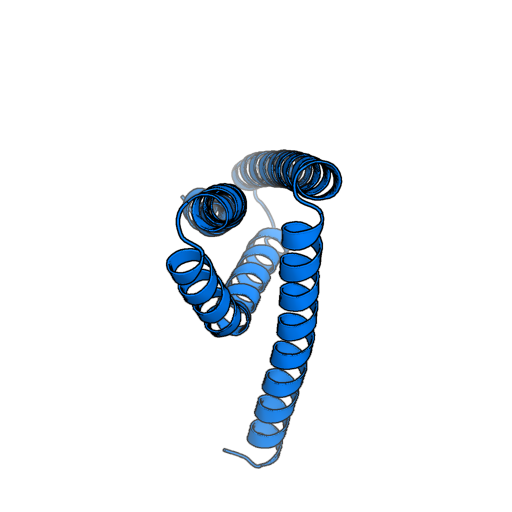OM 743 O O . ILE A 1 90 ? -3.243 -0.096 14.744 1.00 91.50 90 ILE A O 1
ATOM 747 N N . LEU A 1 91 ? -1.073 -0.545 14.344 1.00 92.12 91 LEU A N 1
ATOM 748 C CA . LEU A 1 91 ? -1.021 -1.812 15.075 1.00 92.12 91 LEU A CA 1
ATOM 749 C C . LEU A 1 91 ? -1.513 -1.655 16.519 1.00 92.12 91 LEU A C 1
ATOM 751 O O . LEU A 1 91 ? -2.377 -2.411 16.960 1.00 92.12 91 LEU A O 1
ATOM 755 N N . PHE A 1 92 ? -1.000 -0.655 17.240 1.00 93.88 92 PHE A N 1
ATOM 756 C CA . PHE A 1 92 ? -1.343 -0.464 18.651 1.00 93.88 92 PHE A CA 1
ATOM 757 C C . PHE A 1 92 ? -2.686 0.240 18.865 1.00 93.88 92 PHE A C 1
ATOM 759 O O . PHE A 1 92 ? -3.415 -0.104 19.794 1.00 93.88 92 PHE A O 1
ATOM 766 N N . LYS A 1 93 ? -3.038 1.225 18.031 1.00 94.38 93 LYS A N 1
ATOM 767 C CA . LYS A 1 93 ? -4.233 2.057 18.258 1.00 94.38 93 LYS A CA 1
ATOM 768 C C . LYS A 1 93 ? -5.482 1.558 17.536 1.00 94.38 93 LYS A C 1
ATOM 770 O O . LYS A 1 93 ? -6.593 1.774 18.017 1.00 94.38 93 LYS A O 1
ATOM 775 N N . TYR A 1 94 ? -5.317 0.896 16.394 1.00 92.94 94 TYR A N 1
ATOM 776 C CA . TYR A 1 94 ? -6.407 0.404 15.553 1.00 92.94 94 TYR A CA 1
ATOM 777 C C . TYR A 1 94 ? -6.142 -1.045 15.099 1.00 92.94 94 TYR A C 1
ATOM 779 O O . TYR A 1 94 ? -6.081 -1.314 13.898 1.00 92.94 94 TYR A O 1
ATOM 787 N N . PRO A 1 95 ? -6.043 -2.020 16.025 1.00 91.62 95 PRO A N 1
ATOM 788 C CA . PRO A 1 95 ? -5.628 -3.390 15.700 1.00 91.62 95 PRO A CA 1
ATOM 789 C C . PRO A 1 95 ? -6.554 -4.091 14.693 1.00 91.62 95 PRO A C 1
ATOM 791 O O . PRO A 1 95 ? -6.105 -4.893 13.881 1.00 91.62 95 PRO A O 1
ATOM 794 N N . ARG A 1 96 ? -7.854 -3.763 14.681 1.00 92.38 96 ARG A N 1
ATOM 795 C CA . ARG A 1 96 ? -8.791 -4.287 13.668 1.00 92.38 96 ARG A CA 1
ATOM 796 C C . ARG A 1 96 ? -8.500 -3.742 12.269 1.00 92.38 96 ARG A C 1
ATOM 798 O O . ARG A 1 96 ? -8.522 -4.505 11.311 1.00 92.38 96 ARG A O 1
ATOM 805 N N . LEU A 1 97 ? -8.202 -2.445 12.161 1.00 92.75 97 LEU A N 1
ATOM 806 C CA . LEU A 1 97 ? -7.795 -1.827 10.899 1.00 92.75 97 LEU A CA 1
ATOM 807 C C . LEU A 1 97 ? -6.467 -2.422 10.420 1.00 92.75 97 LEU A C 1
ATOM 809 O O . LEU A 1 97 ? -6.340 -2.737 9.243 1.00 92.75 97 LEU A O 1
ATOM 813 N N . PHE A 1 98 ? -5.520 -2.647 11.335 1.00 92.44 98 PHE A N 1
ATOM 814 C CA . PHE A 1 98 ? -4.269 -3.334 11.025 1.00 92.44 98 PHE A CA 1
ATOM 815 C C . PHE A 1 98 ? -4.520 -4.707 10.384 1.00 92.44 98 PHE A C 1
ATOM 817 O O . PHE A 1 98 ? -3.981 -4.988 9.319 1.00 92.44 98 PHE A O 1
ATOM 824 N N . ILE A 1 99 ? -5.385 -5.538 10.979 1.00 93.25 99 ILE A N 1
ATOM 825 C CA . ILE A 1 99 ? -5.730 -6.856 10.420 1.00 93.25 99 ILE A CA 1
ATOM 826 C C . ILE A 1 99 ? -6.321 -6.725 9.010 1.00 93.25 99 ILE A C 1
ATOM 828 O O . ILE A 1 99 ? -5.934 -7.481 8.123 1.00 93.25 99 ILE A O 1
ATOM 832 N N . LEU A 1 100 ? -7.222 -5.764 8.778 1.00 93.19 100 LEU A N 1
ATOM 833 C CA . LEU A 1 100 ? -7.811 -5.535 7.453 1.00 93.19 100 LEU A CA 1
ATOM 834 C C . LEU A 1 100 ? -6.759 -5.141 6.411 1.00 93.19 100 LEU A C 1
ATOM 836 O O . LEU A 1 100 ? -6.771 -5.683 5.308 1.00 93.19 100 LEU A O 1
ATOM 840 N N . ILE A 1 101 ? -5.830 -4.251 6.770 1.00 91.56 101 ILE A N 1
ATOM 841 C CA . ILE A 1 101 ? -4.713 -3.861 5.900 1.00 91.56 101 ILE A CA 1
ATOM 842 C C . ILE A 1 101 ? -3.852 -5.088 5.571 1.00 91.56 101 ILE A C 1
ATOM 844 O O . ILE A 1 101 ? -3.587 -5.344 4.402 1.00 91.56 101 ILE A O 1
ATOM 848 N N . MET A 1 102 ? -3.492 -5.903 6.570 1.00 92.19 102 MET A N 1
ATOM 849 C CA . MET A 1 102 ? -2.692 -7.117 6.355 1.00 92.19 102 MET A CA 1
ATOM 850 C C . MET A 1 102 ? -3.404 -8.146 5.466 1.00 92.19 102 MET A C 1
ATOM 852 O O . MET A 1 102 ? -2.767 -8.792 4.637 1.00 92.19 102 MET A O 1
ATOM 856 N N . ILE A 1 103 ? -4.726 -8.297 5.604 1.00 93.50 103 ILE A N 1
ATOM 857 C CA . ILE A 1 103 ? -5.524 -9.138 4.701 1.00 93.50 103 ILE A CA 1
ATOM 858 C C . ILE A 1 103 ? -5.482 -8.575 3.277 1.00 93.50 103 ILE A C 1
ATOM 860 O O . ILE A 1 103 ? -5.304 -9.348 2.338 1.00 93.50 103 ILE A O 1
ATOM 864 N N . GLY A 1 104 ? -5.606 -7.256 3.114 1.00 91.06 104 GLY A N 1
ATOM 865 C CA . GLY A 1 104 ? -5.464 -6.582 1.822 1.00 91.06 104 GLY A CA 1
ATOM 866 C C . GLY A 1 104 ? -4.127 -6.897 1.149 1.00 91.06 104 GLY A C 1
ATOM 867 O O . GLY A 1 104 ? -4.111 -7.335 0.003 1.00 91.06 104 GLY A O 1
ATOM 868 N N . GLU A 1 105 ? -3.020 -6.791 1.885 1.00 88.50 105 GLU A N 1
ATOM 869 C CA . GLU A 1 105 ? -1.681 -7.125 1.376 1.00 88.50 105 GLU A CA 1
ATOM 870 C C . GLU A 1 105 ? -1.560 -8.594 0.943 1.00 88.50 105 GLU A C 1
ATOM 872 O O . GLU A 1 105 ? -0.944 -8.917 -0.076 1.00 88.50 105 GLU A O 1
ATOM 877 N N . CYS A 1 106 ? -2.174 -9.513 1.692 1.00 89.69 106 CYS A N 1
ATOM 878 C CA . CYS A 1 106 ? -2.238 -10.919 1.299 1.00 89.69 106 CYS A CA 1
ATOM 879 C C . CYS A 1 106 ? -3.045 -11.119 0.008 1.00 89.69 106 CYS A C 1
ATOM 881 O O . CYS A 1 106 ? -2.619 -11.888 -0.856 1.00 89.69 106 CYS A O 1
ATOM 883 N N . ILE A 1 107 ? -4.187 -10.437 -0.135 1.00 90.38 107 ILE A N 1
ATOM 884 C CA . ILE A 1 107 ? -5.010 -10.478 -1.352 1.00 90.38 107 ILE A CA 1
ATOM 885 C C . ILE A 1 107 ? -4.196 -9.981 -2.546 1.00 90.38 107 ILE A C 1
ATOM 887 O O . ILE A 1 107 ? -4.183 -10.650 -3.578 1.00 90.38 107 ILE A O 1
ATOM 891 N N . ASP A 1 108 ? -3.463 -8.880 -2.397 1.00 88.06 108 ASP A N 1
ATOM 892 C CA . ASP A 1 108 ? -2.675 -8.302 -3.487 1.00 88.06 108 ASP A CA 1
ATOM 893 C C . ASP A 1 108 ? -1.584 -9.242 -3.981 1.00 88.06 108 ASP A C 1
ATOM 895 O O . ASP A 1 108 ? -1.484 -9.476 -5.185 1.00 88.06 108 ASP A O 1
ATOM 899 N N . LYS A 1 109 ? -0.840 -9.884 -3.073 1.00 86.56 109 LYS A N 1
ATOM 900 C CA . LYS A 1 109 ? 0.163 -10.894 -3.453 1.00 86.56 109 LYS A CA 1
ATOM 901 C C . LYS A 1 109 ? -0.452 -12.074 -4.205 1.00 86.56 109 LYS A C 1
ATOM 903 O O . LYS A 1 109 ? 0.148 -12.613 -5.138 1.00 86.56 109 LYS A O 1
ATOM 908 N N . VAL A 1 110 ? -1.649 -12.501 -3.803 1.00 88.06 110 VAL A N 1
ATOM 909 C CA . VAL A 1 110 ? -2.374 -13.581 -4.487 1.00 88.06 110 VAL A CA 1
ATOM 910 C C . VAL A 1 110 ? -2.840 -13.124 -5.871 1.00 88.06 110 VAL A C 1
ATOM 912 O O . VAL A 1 110 ? -2.627 -13.846 -6.848 1.00 88.06 110 VAL A O 1
ATOM 915 N N . LEU A 1 111 ? -3.426 -11.928 -5.978 1.00 86.81 111 LEU A N 1
ATOM 916 C CA . LEU A 1 111 ? -3.878 -11.345 -7.244 1.00 86.81 111 LEU A CA 1
ATOM 917 C C . LEU A 1 111 ? -2.719 -11.159 -8.221 1.00 86.81 111 LEU A C 1
ATOM 919 O O . LEU A 1 111 ? -2.830 -11.549 -9.383 1.00 86.81 111 LEU A O 1
ATOM 923 N N . GLU A 1 112 ? -1.594 -10.631 -7.753 1.00 85.38 112 GLU A N 1
ATOM 924 C CA . GLU A 1 112 ? -0.392 -10.450 -8.557 1.00 85.38 112 GLU A CA 1
ATOM 925 C C . GLU A 1 112 ? 0.103 -11.782 -9.130 1.00 85.38 112 GLU A C 1
ATOM 927 O O . GLU A 1 112 ? 0.323 -11.902 -10.339 1.00 85.38 112 GLU A O 1
ATOM 932 N N . LYS A 1 113 ? 0.184 -12.823 -8.292 1.00 85.69 113 LYS A N 1
ATOM 933 C CA . LYS A 1 113 ? 0.585 -14.165 -8.729 1.00 85.69 113 LYS A CA 1
ATOM 934 C C . LYS A 1 113 ? -0.368 -14.740 -9.780 1.00 85.69 113 LYS A C 1
ATOM 936 O O . LYS A 1 113 ? 0.084 -15.326 -10.767 1.00 85.69 113 LYS A O 1
ATOM 941 N N . ILE A 1 114 ? -1.677 -14.557 -9.599 1.00 87.12 114 ILE A N 1
ATOM 942 C CA . ILE A 1 114 ? -2.696 -14.990 -10.568 1.00 87.12 114 ILE A CA 1
ATOM 943 C C . ILE A 1 114 ? -2.519 -14.248 -11.899 1.00 87.12 114 ILE A C 1
ATOM 945 O O . ILE A 1 114 ? -2.480 -14.882 -12.955 1.00 87.12 114 ILE A O 1
ATOM 949 N N . ILE A 1 115 ? -2.367 -12.922 -11.864 1.00 85.50 115 ILE A N 1
ATOM 950 C CA . ILE A 1 115 ? -2.205 -12.084 -13.059 1.00 85.50 115 ILE A CA 1
ATOM 951 C C . ILE A 1 115 ? -0.928 -12.457 -13.820 1.00 85.50 115 ILE A C 1
ATOM 953 O O . ILE A 1 115 ? -0.963 -12.588 -15.047 1.00 85.50 115 ILE A O 1
ATOM 957 N N . CYS A 1 116 ? 0.186 -12.673 -13.117 1.00 83.25 116 CYS A N 1
ATOM 958 C CA . CYS A 1 116 ? 1.441 -13.121 -13.719 1.00 83.25 116 CYS A CA 1
ATOM 959 C C . CYS A 1 116 ? 1.277 -14.473 -14.425 1.00 83.25 116 CYS A C 1
ATOM 961 O O . CYS A 1 116 ? 1.623 -14.587 -15.601 1.00 83.25 116 CYS A O 1
ATOM 963 N N . ASN A 1 117 ? 0.646 -15.455 -13.775 1.00 86.38 117 ASN A N 1
ATOM 964 C CA . ASN A 1 117 ? 0.407 -16.771 -14.371 1.00 86.38 117 ASN A CA 1
ATOM 965 C C . ASN A 1 117 ? -0.516 -16.702 -15.608 1.00 86.38 117 ASN A C 1
ATOM 967 O O . ASN A 1 117 ? -0.284 -17.365 -16.620 1.00 86.38 117 ASN A O 1
ATOM 971 N N . ILE A 1 118 ? -1.555 -15.859 -15.575 1.00 85.81 118 ILE A N 1
ATOM 972 C CA . ILE A 1 118 ? -2.422 -15.623 -16.741 1.00 85.81 118 ILE A CA 1
ATOM 973 C C . ILE A 1 118 ? -1.617 -15.009 -17.895 1.00 85.81 118 ILE A C 1
ATOM 975 O O . ILE A 1 118 ? -1.766 -15.440 -19.040 1.00 85.81 118 ILE A O 1
ATOM 979 N N . ARG A 1 119 ? -0.760 -14.019 -17.614 1.00 82.44 119 ARG A N 1
ATOM 980 C CA . ARG A 1 119 ? 0.070 -13.353 -18.629 1.00 82.44 119 ARG A CA 1
ATOM 981 C C . ARG A 1 119 ? 1.068 -14.323 -19.266 1.00 82.44 119 ARG A C 1
ATOM 983 O O . ARG A 1 119 ? 1.182 -14.343 -20.490 1.00 82.44 119 ARG A O 1
ATOM 990 N N . GLU A 1 120 ? 1.739 -15.153 -18.471 1.00 83.56 120 GLU A N 1
ATOM 991 C CA . GLU A 1 120 ? 2.643 -16.188 -18.987 1.00 83.56 120 GLU A CA 1
ATOM 992 C C . GLU A 1 120 ? 1.915 -17.201 -19.872 1.00 83.56 120 GLU A C 1
ATOM 994 O O . GLU A 1 120 ? 2.400 -17.538 -20.953 1.00 83.56 120 GLU A O 1
ATOM 999 N N . ASN A 1 121 ? 0.727 -17.649 -19.460 1.00 83.62 121 ASN A N 1
ATOM 1000 C CA . ASN A 1 121 ? -0.073 -18.581 -20.250 1.00 83.62 121 ASN A CA 1
ATOM 1001 C C . ASN A 1 121 ? -0.543 -17.984 -21.581 1.00 83.62 121 ASN A C 1
ATOM 1003 O O . ASN A 1 121 ? -0.566 -18.700 -22.579 1.00 83.62 121 ASN A O 1
ATOM 1007 N N . ARG A 1 122 ? -0.880 -16.687 -21.635 1.00 81.00 122 ARG A N 1
ATOM 1008 C CA . ARG A 1 122 ? -1.189 -16.012 -22.910 1.00 81.00 122 ARG A CA 1
ATOM 1009 C C . ARG A 1 122 ? 0.033 -15.952 -23.823 1.00 81.00 122 ARG A C 1
ATOM 1011 O O . ARG A 1 122 ? -0.061 -16.376 -24.969 1.00 81.00 122 ARG A O 1
ATOM 1018 N N . LYS A 1 123 ? 1.191 -15.552 -23.282 1.00 78.69 123 LYS A N 1
ATOM 1019 C CA . LYS A 1 123 ? 2.455 -15.477 -24.031 1.00 78.69 123 LYS A CA 1
ATOM 1020 C C . LYS A 1 123 ? 2.877 -16.843 -24.590 1.00 78.69 123 LYS A C 1
ATOM 1022 O O . LYS A 1 123 ? 3.287 -16.930 -25.740 1.00 78.69 123 LYS A O 1
ATOM 1027 N N . LYS A 1 124 ? 2.716 -17.925 -23.814 1.00 75.75 124 LYS A N 1
ATOM 1028 C CA . LYS A 1 124 ? 2.973 -19.309 -24.266 1.00 75.75 124 LYS A CA 1
ATOM 1029 C C . LYS A 1 124 ? 2.010 -19.780 -25.360 1.00 75.75 124 LYS A C 1
ATOM 1031 O O . LYS A 1 124 ? 2.378 -20.637 -26.154 1.00 75.75 124 LYS A O 1
ATOM 1036 N N . ARG A 1 125 ? 0.786 -19.245 -25.397 1.00 77.12 125 ARG A N 1
ATOM 1037 C CA . ARG A 1 125 ? -0.239 -19.582 -26.397 1.00 77.12 125 ARG A CA 1
ATOM 1038 C C . ARG A 1 125 ? -0.184 -18.700 -27.654 1.00 77.12 125 ARG A C 1
ATOM 1040 O O . ARG A 1 125 ? -1.015 -18.895 -28.531 1.00 77.12 125 ARG A O 1
ATOM 1047 N N . GLY A 1 126 ? 0.777 -17.775 -27.753 1.00 61.78 126 GLY A N 1
ATOM 1048 C CA . GLY A 1 126 ? 0.973 -16.931 -28.938 1.00 61.78 126 GLY A CA 1
ATOM 1049 C C . GLY A 1 126 ? -0.105 -15.864 -29.155 1.00 61.78 126 GLY A C 1
ATOM 1050 O O . GLY A 1 126 ? -0.281 -15.426 -30.288 1.00 61.78 126 GLY A O 1
ATOM 1051 N N . PHE A 1 127 ? -0.828 -15.482 -28.095 1.00 52.44 127 PHE A N 1
ATOM 1052 C CA . PHE A 1 127 ? -1.776 -14.361 -28.104 1.00 52.44 127 PHE A CA 1
ATOM 1053 C C . PHE A 1 127 ? -1.110 -13.048 -27.695 1.00 52.44 127 PHE A C 1
ATOM 1055 O O . PHE A 1 127 ? -0.246 -13.088 -26.784 1.00 52.44 127 PHE A O 1
#

Sequence (127 aa):
MKYIKTSIPFILCLLTLPVYIYLYKYSLNGFWILFVLERVLTPFLGKKIENLLDEDLDENLNEEEAISAGKFTIFLIIFCLATISIFIYILFKYPRLFILIMIGECIDKVLEKIICNIRENRKKRGF

pLDDT: mean 81.54, std 11.53, range [49.22, 94.38]

Secondary structure (DSSP, 8-state):
-HHHHHHHHHHHHHHHHHHHHHHHHH-HHHHHHHHHHHHHHHHHHHHHHHHHHHHHHSS---HHHHHHHHHHHHHHHHHHHHHHHHHHHHHHH-HHHHHHHHHHHHHHHHHHHHHHHHHHHHHHTT-